Protein AF-A0A9D1VRX4-F1 (afdb_monomer_lite)

Secondary structure (DSSP, 8-state):
--SGGGPEE-SSTHHHHHHHHHTT--EEEEEEETTTEEEEEE---TT---EEEEE-HHHHHHHHHHHTT--

InterPro domains:
  IPR032578 Protein of unknown function DUF4919 [PF16266] (1-62)

Foldseek 3Di:
DLDQVPAAEDQDPVVQQVVQVVVVWGFDDWDDDPDFKIWTATDDDPVPRGTGIHGRVNVVVVVCVVPVPPD

Sequence (71 aa):
GKAPETAWYVISPVHEYNILNRLGLTGKDFVFVEPYYDYVEVDKNPLKIEGYYFNVHHILDVFDRKYRYEE

Structure (mmCIF, N/CA/C/O backbone):
data_AF-A0A9D1VRX4-F1
#
_entry.id   AF-A0A9D1VRX4-F1
#
loop_
_atom_site.group_PDB
_atom_site.id
_atom_site.type_symbol
_atom_site.label_atom_id
_atom_site.label_alt_id
_atom_site.label_comp_id
_atom_sit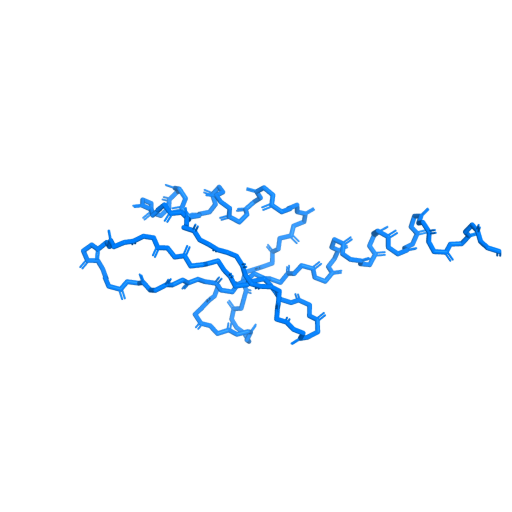e.label_asym_id
_atom_site.label_entity_id
_atom_site.label_seq_id
_atom_site.pdbx_PDB_ins_code
_atom_site.Cartn_x
_atom_site.Cartn_y
_atom_site.Cartn_z
_atom_site.occupancy
_atom_site.B_iso_or_equiv
_atom_site.auth_seq_id
_atom_site.auth_comp_id
_atom_site.auth_asym_id
_atom_site.auth_atom_id
_atom_site.pdbx_PDB_model_num
ATOM 1 N N . GLY A 1 1 ? -6.438 -2.286 -1.344 1.00 84.69 1 GLY A N 1
ATOM 2 C CA . GLY A 1 1 ? -7.331 -3.438 -1.089 1.00 84.69 1 GLY A CA 1
ATOM 3 C C . GLY A 1 1 ? -7.166 -3.985 0.306 1.00 84.69 1 GLY A C 1
ATOM 4 O O . GLY A 1 1 ? -6.122 -3.757 0.895 1.00 84.69 1 GLY A O 1
ATOM 5 N N . LYS A 1 2 ? -8.163 -4.691 0.852 1.00 91.94 2 LYS A N 1
ATOM 6 C CA . LYS A 1 2 ? -8.048 -5.321 2.189 1.00 91.94 2 LYS A CA 1
ATOM 7 C C . LYS A 1 2 ? -7.295 -6.659 2.166 1.00 91.94 2 LYS A C 1
ATOM 9 O O . LYS A 1 2 ? -6.981 -7.192 3.218 1.00 91.94 2 LYS A O 1
ATOM 14 N N . ALA A 1 3 ? -7.030 -7.180 0.973 1.00 94.75 3 ALA A N 1
ATOM 15 C CA . ALA A 1 3 ? -6.264 -8.393 0.710 1.00 94.75 3 ALA A CA 1
ATOM 16 C C . ALA A 1 3 ? -5.528 -8.245 -0.639 1.00 94.75 3 ALA A C 1
ATOM 18 O O . ALA A 1 3 ? -5.953 -7.388 -1.433 1.00 94.75 3 ALA A O 1
ATOM 19 N N . PRO A 1 4 ? -4.488 -9.049 -0.930 1.00 93.81 4 PRO A N 1
ATOM 20 C CA . PRO A 1 4 ? -3.750 -8.999 -2.197 1.00 93.81 4 PRO A CA 1
ATOM 21 C C . PRO A 1 4 ? -4.644 -9.081 -3.445 1.00 93.81 4 PRO A C 1
ATOM 23 O O . PRO A 1 4 ? -4.468 -8.317 -4.389 1.00 93.81 4 PRO A O 1
ATOM 26 N N . GLU A 1 5 ? -5.690 -9.911 -3.421 1.00 94.44 5 GLU A N 1
ATOM 27 C CA . GLU A 1 5 ? -6.628 -10.111 -4.540 1.00 94.44 5 GLU A CA 1
ATOM 28 C C . GLU A 1 5 ? -7.484 -8.868 -4.821 1.00 94.44 5 GLU A C 1
ATOM 30 O O . GLU A 1 5 ? -8.048 -8.710 -5.902 1.00 94.44 5 GLU A O 1
ATOM 35 N N . THR A 1 6 ? -7.594 -7.978 -3.833 1.00 96.38 6 THR A N 1
ATOM 36 C CA . THR A 1 6 ? -8.338 -6.715 -3.924 1.00 96.38 6 THR A CA 1
ATOM 37 C C . THR A 1 6 ? -7.411 -5.502 -3.897 1.00 96.38 6 THR A C 1
ATOM 39 O O . THR A 1 6 ? -7.882 -4.375 -3.702 1.00 96.38 6 THR A O 1
ATOM 42 N N . ALA A 1 7 ? -6.095 -5.715 -4.017 1.00 97.19 7 ALA A N 1
ATOM 43 C CA . ALA A 1 7 ? -5.089 -4.669 -3.928 1.00 97.19 7 ALA A CA 1
ATOM 44 C C . ALA A 1 7 ? -5.374 -3.544 -4.929 1.00 97.19 7 ALA A C 1
ATOM 46 O O . ALA A 1 7 ? -5.836 -3.773 -6.047 1.00 97.19 7 ALA A O 1
ATOM 47 N N . TRP A 1 8 ? -5.125 -2.303 -4.512 1.00 97.06 8 TRP A N 1
ATOM 48 C CA . TRP A 1 8 ? -5.308 -1.175 -5.421 1.00 97.06 8 TRP A CA 1
ATOM 49 C C . TRP A 1 8 ? -4.115 -1.078 -6.354 1.00 97.06 8 TRP A C 1
ATOM 51 O O . TRP A 1 8 ? -2.976 -1.133 -5.907 1.00 97.06 8 TRP A O 1
ATOM 61 N N . TYR A 1 9 ? -4.381 -0.920 -7.642 1.00 96.44 9 TYR A N 1
ATOM 62 C CA . TYR A 1 9 ? -3.333 -0.755 -8.634 1.00 96.44 9 TYR A CA 1
ATOM 63 C C . TYR A 1 9 ? -2.742 0.655 -8.571 1.00 96.44 9 TYR A C 1
ATOM 65 O O . TYR A 1 9 ? -3.482 1.642 -8.636 1.00 96.44 9 TYR A O 1
ATOM 73 N N . VAL A 1 10 ? -1.415 0.750 -8.478 1.00 97.31 10 VAL A N 1
ATOM 74 C CA . VAL A 1 10 ? -0.687 2.021 -8.470 1.00 97.31 10 VAL A CA 1
ATOM 75 C C . VAL A 1 10 ? 0.440 2.013 -9.500 1.00 97.31 10 VAL A C 1
ATOM 77 O O . VAL A 1 10 ? 1.006 0.982 -9.841 1.00 97.31 10 VAL A O 1
ATOM 80 N N . ILE A 1 11 ? 0.758 3.200 -10.015 1.00 96.69 11 ILE A N 1
ATOM 81 C CA . ILE A 1 11 ? 1.833 3.419 -11.000 1.00 96.69 11 ILE A CA 1
ATOM 82 C C . ILE A 1 11 ? 2.989 4.250 -10.430 1.00 96.69 11 ILE A C 1
ATOM 84 O O . ILE A 1 11 ? 3.927 4.590 -11.141 1.00 96.69 11 ILE A O 1
ATOM 88 N N . SER A 1 12 ? 2.895 4.628 -9.156 1.00 96.00 12 SER A N 1
ATOM 89 C CA . SER A 1 12 ? 3.921 5.346 -8.405 1.00 96.00 12 SER A CA 1
ATOM 90 C C . SER A 1 12 ? 3.753 5.024 -6.918 1.00 96.00 12 SER A C 1
ATOM 92 O O . SER A 1 12 ? 2.608 5.062 -6.457 1.00 96.00 12 SER A O 1
ATOM 94 N N . PRO A 1 13 ? 4.836 4.789 -6.150 1.00 93.19 13 PRO A N 1
ATOM 95 C CA . PRO A 1 13 ? 4.742 4.526 -4.707 1.00 93.19 13 PRO A CA 1
ATOM 96 C C . PRO A 1 13 ? 4.043 5.661 -3.940 1.00 93.19 13 PRO A C 1
ATOM 98 O O . PRO A 1 13 ? 3.323 5.451 -2.970 1.00 93.19 13 PRO A O 1
ATOM 101 N N . VAL A 1 14 ? 4.163 6.902 -4.426 1.00 95.94 14 VAL A N 1
ATOM 102 C CA . VAL A 1 14 ? 3.510 8.076 -3.817 1.00 95.94 14 VAL A CA 1
ATOM 103 C C . VAL A 1 14 ? 1.978 7.959 -3.837 1.00 95.94 14 VAL A C 1
ATOM 105 O O . VAL A 1 14 ? 1.291 8.538 -2.993 1.00 95.94 14 VAL A O 1
ATOM 108 N N . HIS A 1 15 ? 1.410 7.211 -4.789 1.00 97.31 15 HIS A N 1
ATOM 109 C CA . HIS A 1 15 ? -0.039 7.040 -4.878 1.00 97.31 15 HIS A CA 1
ATOM 110 C C . HIS A 1 15 ? -0.618 6.297 -3.672 1.00 97.31 15 HIS A C 1
ATOM 112 O O . HIS A 1 15 ? -1.770 6.549 -3.324 1.00 97.31 15 HIS A O 1
ATOM 118 N N . GLU A 1 16 ? 0.165 5.455 -3.004 1.00 96.94 16 GLU A N 1
ATOM 119 C CA . GLU A 1 16 ? -0.279 4.678 -1.847 1.00 96.94 16 GLU A CA 1
ATOM 120 C C . GLU A 1 16 ? -0.679 5.604 -0.697 1.00 96.94 16 GLU A C 1
ATOM 122 O O . GLU A 1 16 ? -1.837 5.630 -0.273 1.00 96.94 16 GLU A O 1
ATOM 127 N N . TYR A 1 17 ? 0.242 6.479 -0.289 1.00 96.56 17 TYR A N 1
ATOM 128 C CA . TYR A 1 17 ? 0.006 7.482 0.748 1.00 96.56 17 TYR A CA 1
ATOM 129 C C . TYR A 1 17 ? -1.038 8.522 0.333 1.00 96.56 17 TYR A C 1
ATOM 131 O O . TYR A 1 17 ? -1.845 8.945 1.159 1.00 96.56 17 TYR A O 1
ATOM 139 N N . ASN A 1 18 ? -1.088 8.909 -0.946 1.00 96.81 18 ASN A N 1
ATOM 140 C CA . ASN A 1 18 ? -2.134 9.809 -1.440 1.00 96.81 18 ASN A CA 1
ATOM 141 C C . ASN A 1 18 ? -3.532 9.207 -1.262 1.00 96.81 18 ASN A C 1
ATOM 143 O O . ASN A 1 18 ? -4.451 9.917 -0.851 1.00 96.81 18 ASN A O 1
ATOM 147 N N . ILE A 1 19 ? -3.700 7.915 -1.554 1.00 96.06 19 ILE A N 1
ATOM 148 C CA . ILE A 1 19 ? -4.973 7.217 -1.367 1.00 96.06 19 ILE A CA 1
ATOM 149 C C . ILE A 1 19 ? -5.324 7.150 0.123 1.00 96.06 19 ILE A C 1
ATOM 151 O O . ILE A 1 19 ? -6.444 7.504 0.485 1.00 96.06 19 ILE A O 1
ATOM 155 N N . LEU A 1 20 ? -4.379 6.782 0.994 1.00 96.38 20 LEU A N 1
ATOM 156 C CA . LEU A 1 20 ? -4.612 6.751 2.445 1.00 96.38 20 LEU A CA 1
ATOM 157 C C . LEU A 1 20 ? -5.045 8.118 2.986 1.00 96.38 20 LEU A C 1
ATOM 159 O O . LEU A 1 20 ? -6.088 8.222 3.633 1.00 96.38 20 LEU A O 1
ATOM 163 N N . ASN A 1 21 ? -4.323 9.178 2.620 1.00 95.50 21 ASN A N 1
ATOM 164 C CA . ASN A 1 21 ? -4.639 10.545 3.030 1.00 95.50 21 ASN A CA 1
ATOM 165 C C . ASN A 1 21 ? -6.031 10.977 2.544 1.00 95.50 21 ASN A C 1
ATOM 167 O O . ASN A 1 21 ? -6.773 11.636 3.272 1.00 95.50 21 ASN A O 1
ATOM 171 N N . ARG A 1 22 ? -6.431 10.576 1.329 1.00 96.12 22 ARG A N 1
ATOM 172 C CA . ARG A 1 22 ? -7.780 10.839 0.797 1.00 96.12 22 ARG A CA 1
ATOM 173 C C . ARG A 1 22 ? -8.880 10.097 1.548 1.00 96.12 22 ARG A C 1
ATOM 175 O O . ARG A 1 22 ? -10.005 10.586 1.581 1.00 96.12 22 ARG A O 1
ATOM 182 N N . LEU A 1 23 ? -8.559 8.965 2.166 1.00 94.69 23 LEU A N 1
ATOM 183 C CA . LEU A 1 23 ? -9.456 8.218 3.049 1.00 94.69 23 LEU A CA 1
ATOM 184 C C . LEU A 1 23 ? -9.442 8.742 4.495 1.00 94.69 23 LEU A C 1
ATOM 186 O O . LEU A 1 23 ? -10.132 8.180 5.344 1.00 94.69 23 LEU A O 1
ATOM 190 N N . GLY A 1 24 ? -8.683 9.806 4.785 1.00 96.56 24 GLY A N 1
ATOM 191 C CA . GLY A 1 24 ? -8.525 10.342 6.138 1.00 96.56 24 GLY A CA 1
ATOM 192 C C . GLY A 1 24 ? -7.679 9.450 7.047 1.00 96.56 24 GLY A C 1
ATOM 193 O O . GLY A 1 24 ? -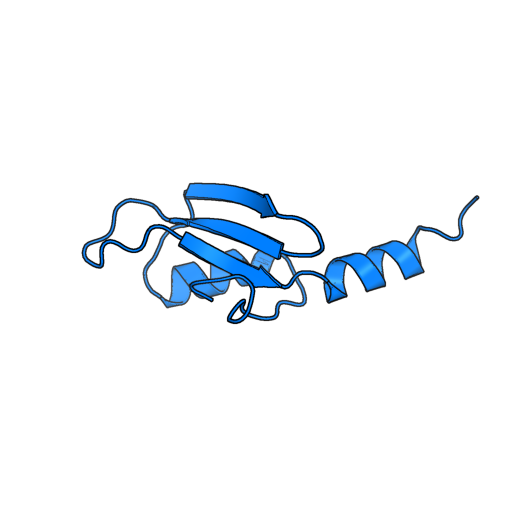7.860 9.468 8.262 1.00 96.56 24 GLY A O 1
ATOM 194 N N . LEU A 1 25 ? -6.793 8.641 6.462 1.00 97.06 25 LEU A N 1
ATOM 195 C CA . LEU A 1 25 ? -5.895 7.732 7.164 1.00 97.06 25 LEU A CA 1
ATOM 196 C C . LEU A 1 25 ? -4.448 8.189 6.990 1.00 97.06 25 LEU A C 1
ATOM 198 O O . LEU A 1 25 ? -4.079 8.714 5.943 1.00 97.06 25 LEU A O 1
ATOM 202 N N . THR A 1 26 ? -3.625 7.918 7.997 1.00 96.81 26 THR A N 1
ATOM 203 C CA . THR A 1 26 ? -2.188 8.210 7.975 1.00 96.81 26 THR A CA 1
ATOM 2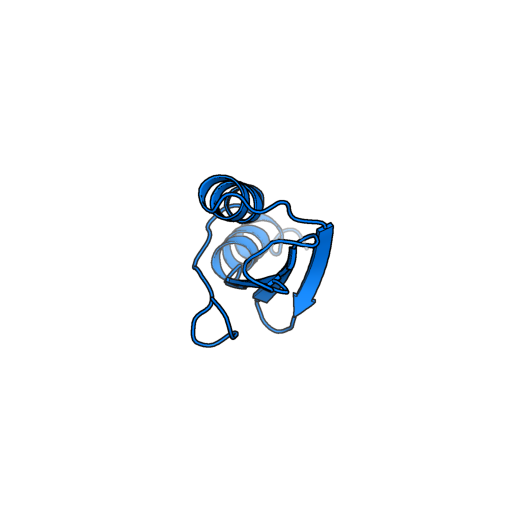04 C C . THR A 1 26 ? -1.423 6.897 7.892 1.00 96.81 26 THR A C 1
ATOM 206 O O . THR A 1 26 ? -1.619 6.028 8.741 1.00 96.81 26 THR A O 1
ATOM 209 N N . GLY A 1 27 ? -0.568 6.741 6.879 1.00 95.25 27 GLY A N 1
ATOM 210 C CA . GLY A 1 27 ? 0.345 5.598 6.781 1.00 95.25 27 GLY A CA 1
ATOM 211 C C . GLY A 1 27 ? 1.394 5.634 7.897 1.00 95.25 27 GLY A C 1
ATOM 212 O O . GLY A 1 27 ? 1.925 6.698 8.208 1.00 95.25 27 GLY A O 1
ATOM 213 N N . LYS A 1 28 ? 1.667 4.480 8.501 1.00 95.50 28 LYS A N 1
ATOM 214 C CA . LYS A 1 28 ? 2.567 4.297 9.645 1.00 95.50 28 LYS A CA 1
ATOM 215 C C . LYS A 1 28 ? 3.833 3.541 9.253 1.00 95.50 28 LYS A C 1
ATOM 217 O O . LYS A 1 28 ? 4.922 3.975 9.608 1.00 95.50 28 LYS A O 1
ATOM 222 N N . ASP A 1 29 ? 3.673 2.413 8.571 1.00 96.12 29 ASP A N 1
ATOM 223 C CA . ASP A 1 29 ? 4.770 1.518 8.203 1.00 96.12 29 ASP A CA 1
ATOM 224 C C . ASP A 1 29 ? 4.469 0.833 6.868 1.00 96.12 29 ASP A C 1
ATOM 226 O O . ASP A 1 29 ? 3.343 0.898 6.366 1.00 96.12 29 ASP A O 1
ATOM 230 N N . PHE A 1 30 ? 5.481 0.202 6.290 1.00 94.50 30 PHE A N 1
ATOM 231 C CA . PHE A 1 30 ? 5.444 -0.388 4.965 1.00 94.50 30 PHE A CA 1
ATOM 232 C C . PHE A 1 30 ? 6.132 -1.752 4.961 1.00 94.50 30 PHE A C 1
ATOM 234 O O . PHE A 1 30 ? 7.248 -1.899 5.460 1.00 94.50 30 PHE A O 1
ATOM 241 N N . VAL A 1 31 ? 5.494 -2.735 4.327 1.00 97.00 31 VAL A N 1
ATOM 242 C CA . VAL A 1 31 ? 6.061 -4.069 4.120 1.00 97.00 31 VAL A CA 1
ATOM 243 C C . VAL A 1 31 ? 5.852 -4.497 2.673 1.00 97.00 31 VAL A C 1
ATOM 245 O O . VAL A 1 31 ? 4.716 -4.572 2.204 1.00 97.00 31 VAL A O 1
ATOM 248 N N . PHE A 1 32 ? 6.946 -4.845 1.992 1.00 97.06 32 PHE A N 1
ATOM 249 C CA . PHE A 1 32 ? 6.876 -5.523 0.701 1.00 97.06 32 PHE A CA 1
ATOM 250 C C . PHE A 1 32 ? 6.435 -6.976 0.909 1.00 97.06 32 PHE A C 1
ATOM 252 O O . PHE A 1 32 ? 7.039 -7.728 1.676 1.00 97.06 32 PHE A O 1
ATOM 259 N N . VAL A 1 33 ? 5.377 -7.365 0.213 1.00 97.19 33 VAL A N 1
ATOM 260 C CA . VAL A 1 33 ? 4.771 -8.692 0.222 1.00 97.19 33 VAL A CA 1
ATOM 261 C C . VAL A 1 33 ? 4.900 -9.284 -1.175 1.00 97.19 33 VAL A C 1
ATOM 263 O O . VAL A 1 33 ? 4.289 -8.823 -2.144 1.00 97.19 33 VAL A O 1
ATOM 266 N N . GLU A 1 34 ? 5.691 -10.348 -1.278 1.00 94.88 34 GLU A N 1
ATOM 267 C CA . GLU A 1 34 ? 5.886 -11.042 -2.544 1.00 94.88 34 GLU A CA 1
ATOM 268 C C . GLU A 1 34 ? 4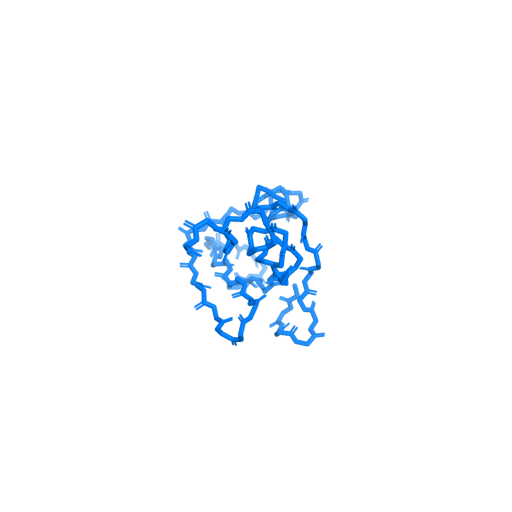.553 -11.546 -3.139 1.00 94.88 34 GLU A C 1
ATOM 270 O O . GLU A 1 34 ? 3.642 -11.946 -2.407 1.00 94.88 34 GLU A O 1
ATOM 275 N N . PRO A 1 35 ? 4.418 -11.571 -4.477 1.00 94.50 35 PRO A N 1
ATOM 276 C CA . PRO A 1 35 ? 5.446 -11.204 -5.455 1.00 94.50 35 PRO A CA 1
ATOM 277 C C . PRO A 1 35 ? 5.491 -9.710 -5.813 1.00 94.50 35 PRO A C 1
ATOM 279 O O . PRO A 1 35 ? 6.542 -9.239 -6.229 1.00 94.50 35 PRO A O 1
ATOM 282 N N . TYR A 1 36 ? 4.383 -8.970 -5.693 1.00 96.94 36 TYR A N 1
ATOM 283 C CA . TYR A 1 36 ? 4.260 -7.619 -6.270 1.00 96.94 36 TYR A CA 1
ATOM 284 C C . TYR A 1 36 ? 3.351 -6.687 -5.462 1.00 96.94 36 TYR A C 1
ATOM 286 O O . TYR A 1 36 ? 2.636 -5.860 -6.042 1.00 96.94 36 TYR A O 1
ATOM 294 N N . TYR A 1 37 ? 3.308 -6.861 -4.144 1.00 98.06 37 TYR A N 1
ATOM 295 C CA . TYR A 1 37 ? 2.384 -6.122 -3.301 1.00 98.06 37 TYR A CA 1
ATOM 296 C C . TYR A 1 37 ? 3.099 -5.341 -2.223 1.00 98.06 37 TYR A C 1
ATOM 298 O O . TYR A 1 37 ? 3.989 -5.853 -1.564 1.00 98.06 37 TYR A O 1
ATOM 306 N N . ASP A 1 38 ? 2.595 -4.147 -1.980 1.00 97.56 38 ASP A N 1
ATOM 307 C CA . ASP A 1 38 ? 2.983 -3.329 -0.850 1.00 97.56 38 ASP A CA 1
ATOM 308 C C . ASP A 1 38 ? 1.834 -3.307 0.147 1.00 97.56 38 ASP A C 1
ATOM 310 O O . ASP A 1 38 ? 0.687 -3.021 -0.208 1.00 97.56 38 ASP A O 1
ATOM 314 N N . TYR A 1 39 ? 2.117 -3.661 1.397 1.00 98.12 39 TYR A N 1
ATOM 315 C CA . TYR A 1 39 ? 1.186 -3.491 2.501 1.00 98.12 39 TYR A CA 1
ATOM 316 C C . TYR A 1 39 ? 1.593 -2.265 3.310 1.00 98.12 39 TYR A C 1
ATOM 318 O O . TYR A 1 39 ? 2.660 -2.242 3.923 1.00 98.12 39 TYR A O 1
ATOM 326 N N . VAL A 1 40 ? 0.728 -1.252 3.322 1.00 97.94 40 VAL A N 1
ATOM 327 C CA . VAL A 1 40 ? 0.935 -0.044 4.125 1.00 97.94 40 VAL A CA 1
ATOM 328 C C . VAL A 1 40 ? 0.061 -0.127 5.366 1.00 97.94 40 VAL A C 1
ATOM 330 O O . VAL A 1 40 ? -1.172 -0.083 5.270 1.00 97.94 40 VAL A O 1
ATOM 333 N N . GLU A 1 41 ? 0.702 -0.232 6.528 1.00 97.69 41 GLU A N 1
ATOM 334 C CA . GLU A 1 41 ? 0.040 -0.110 7.823 1.00 97.69 41 GLU A CA 1
ATOM 335 C C . GLU A 1 41 ? -0.465 1.319 8.008 1.00 97.69 41 GLU A C 1
ATOM 337 O O . GLU A 1 41 ? 0.225 2.281 7.668 1.00 97.69 41 GLU A O 1
ATOM 342 N N . VAL A 1 42 ? -1.648 1.480 8.595 1.00 97.44 42 VAL A N 1
ATOM 343 C CA . VAL A 1 42 ? -2.174 2.795 8.974 1.00 97.44 42 VAL A CA 1
ATOM 344 C C . VAL A 1 42 ? -2.138 2.975 10.485 1.00 97.44 42 VAL A C 1
ATOM 346 O O . VAL A 1 42 ? -2.249 2.023 11.257 1.00 97.44 42 VAL A O 1
ATOM 349 N N . ASP A 1 43 ? -1.987 4.220 10.922 1.00 97.44 43 ASP A N 1
ATOM 350 C CA . ASP A 1 43 ? -2.048 4.563 12.338 1.00 97.44 43 ASP A CA 1
ATOM 351 C C . ASP A 1 43 ? -3.460 4.331 12.914 1.00 97.44 43 ASP A C 1
ATOM 353 O O . ASP A 1 43 ? -4.453 4.164 12.190 1.00 97.44 43 ASP A O 1
ATOM 357 N N . LYS A 1 44 ? -3.563 4.331 14.247 1.00 95.69 44 LYS A N 1
ATOM 358 C CA . LYS A 1 44 ? -4.818 4.153 14.977 1.00 95.69 44 LYS A CA 1
ATOM 359 C C . LYS A 1 44 ? -5.871 5.130 14.468 1.00 95.69 44 LYS A C 1
ATOM 361 O O . LYS A 1 44 ? -5.720 6.346 14.540 1.00 95.69 44 LYS A O 1
ATOM 366 N N . ASN A 1 45 ? -6.985 4.575 14.018 1.00 95.38 45 ASN A N 1
ATOM 367 C CA . ASN A 1 45 ? -8.100 5.327 13.465 1.00 95.38 45 ASN A CA 1
ATOM 368 C C . ASN A 1 45 ? -9.436 4.795 14.018 1.00 95.38 45 ASN A C 1
ATOM 370 O O . ASN A 1 45 ? -9.523 3.624 14.406 1.00 95.38 45 ASN A O 1
ATOM 374 N N . PRO A 1 46 ? -10.506 5.614 14.033 1.00 94.62 46 PRO A N 1
ATOM 375 C CA . PRO A 1 46 ? -11.820 5.201 14.537 1.00 94.62 46 PRO A CA 1
ATOM 376 C C . PRO A 1 46 ? -12.443 4.015 13.787 1.00 94.62 46 PRO A C 1
ATOM 378 O O . PRO A 1 46 ? -13.292 3.317 14.339 1.00 94.62 46 PRO A O 1
ATOM 381 N N . LEU A 1 47 ? -12.023 3.778 12.540 1.00 92.62 47 LEU A N 1
ATOM 382 C CA . LEU A 1 47 ? -12.544 2.716 11.677 1.00 92.62 47 LEU A CA 1
ATOM 383 C C . LEU A 1 47 ? -11.884 1.355 11.940 1.00 92.62 47 LEU A C 1
ATOM 385 O O . LEU A 1 47 ? -12.313 0.362 11.354 1.00 92.62 47 LEU A O 1
ATOM 389 N N . LYS A 1 48 ? -10.867 1.301 12.816 1.00 95.00 48 LYS A N 1
ATOM 390 C CA . LYS A 1 48 ? -10.078 0.097 13.129 1.00 95.00 48 LYS A CA 1
ATOM 391 C C . LYS A 1 48 ? -9.501 -0.576 11.879 1.00 95.00 48 LYS A C 1
ATOM 393 O O . LYS A 1 48 ? -9.419 -1.797 11.801 1.00 95.00 48 LYS A O 1
ATOM 398 N N . ILE A 1 49 ? -9.145 0.227 10.883 1.00 96.12 49 ILE A N 1
ATOM 399 C CA . ILE A 1 49 ? -8.441 -0.254 9.697 1.00 96.12 49 ILE A CA 1
ATOM 400 C C . ILE A 1 49 ? -6.973 -0.426 10.081 1.00 96.12 49 ILE A C 1
ATOM 402 O O . ILE A 1 49 ? -6.413 0.482 10.684 1.00 96.12 49 ILE A O 1
ATOM 406 N N . GLU A 1 50 ? -6.374 -1.566 9.745 1.00 96.62 50 GLU A N 1
ATOM 407 C CA . GLU A 1 50 ? -4.965 -1.860 10.053 1.00 96.62 50 GLU A CA 1
ATOM 408 C C . GLU A 1 50 ? -4.025 -1.464 8.914 1.00 96.62 50 GLU A C 1
ATOM 410 O O . GLU A 1 50 ? -2.910 -1.018 9.162 1.00 96.62 50 GLU A O 1
ATOM 415 N N . GLY A 1 51 ? -4.487 -1.562 7.668 1.00 97.12 51 GLY A N 1
ATOM 416 C CA . GLY A 1 51 ? -3.695 -1.218 6.498 1.00 97.12 51 GLY A CA 1
ATOM 417 C C . GLY A 1 51 ? -4.369 -1.615 5.194 1.00 97.12 51 GLY A C 1
ATOM 418 O O . GLY A 1 51 ? -5.513 -2.086 5.175 1.00 97.12 51 GLY A O 1
ATOM 419 N N . TYR A 1 52 ? -3.657 -1.403 4.092 1.00 98.19 52 TYR A N 1
ATOM 420 C CA . TYR A 1 52 ? -4.116 -1.755 2.753 1.00 98.19 52 TYR A CA 1
ATOM 421 C C . TYR A 1 52 ? -2.989 -2.317 1.896 1.00 98.19 52 TYR A C 1
ATOM 423 O O . TYR A 1 52 ? -1.848 -1.880 1.984 1.00 98.19 52 TYR A O 1
ATOM 431 N N . TYR A 1 53 ? -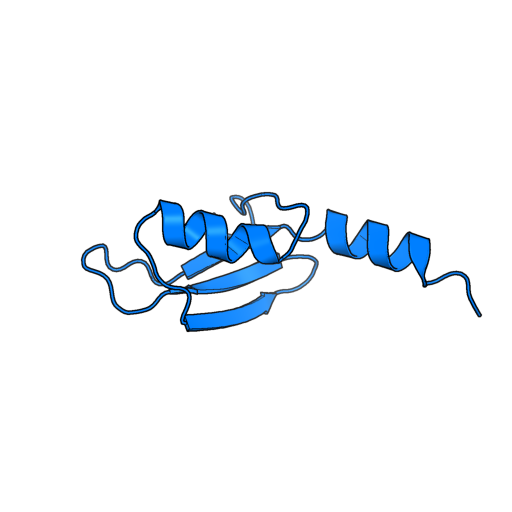3.366 -3.234 1.007 1.00 98.38 53 TYR A N 1
ATOM 432 C CA . TYR A 1 53 ? -2.523 -3.768 -0.053 1.00 98.38 53 TYR A CA 1
ATOM 433 C C . TYR A 1 53 ? -2.605 -2.915 -1.323 1.00 98.38 53 TYR A C 1
ATOM 435 O O . TYR A 1 53 ? -3.707 -2.555 -1.778 1.00 98.38 53 TYR A O 1
ATOM 443 N N . PHE A 1 54 ? -1.452 -2.685 -1.934 1.00 98.31 54 PHE A N 1
ATOM 444 C CA . PHE A 1 54 ? -1.248 -1.997 -3.199 1.00 98.31 54 PHE A CA 1
ATOM 445 C C . PHE A 1 54 ? -0.499 -2.920 -4.153 1.00 98.31 54 PHE A C 1
ATOM 447 O O . PHE A 1 54 ? 0.421 -3.616 -3.752 1.00 98.31 54 PHE A O 1
ATOM 454 N N . ASN A 1 55 ? -0.936 -2.987 -5.406 1.00 97.94 55 ASN A N 1
ATOM 455 C CA . ASN A 1 55 ? -0.260 -3.758 -6.439 1.00 97.94 55 ASN A CA 1
ATOM 456 C C . ASN A 1 55 ? 0.732 -2.838 -7.152 1.00 97.94 55 ASN A C 1
ATOM 458 O O . ASN A 1 55 ? 0.317 -1.899 -7.841 1.00 97.94 55 ASN A O 1
ATOM 462 N N . VAL A 1 56 ? 2.017 -3.145 -6.986 1.00 97.75 56 VAL A N 1
ATOM 463 C CA . VAL A 1 56 ? 3.150 -2.380 -7.521 1.00 97.75 56 VAL A CA 1
ATOM 464 C C . VAL A 1 56 ? 3.841 -3.074 -8.693 1.00 97.75 56 VAL A C 1
ATOM 466 O O . VAL A 1 56 ? 4.878 -2.607 -9.161 1.00 97.75 56 VAL A O 1
ATOM 469 N N . HIS A 1 57 ? 3.255 -4.151 -9.229 1.00 97.44 57 HIS A N 1
ATOM 470 C CA . HIS A 1 57 ? 3.828 -4.930 -10.334 1.00 97.44 57 HIS A CA 1
ATOM 471 C C . HIS A 1 57 ? 4.240 -4.035 -11.507 1.00 97.44 57 HIS A C 1
ATOM 473 O O . HIS A 1 57 ? 5.336 -4.169 -12.034 1.00 97.44 57 HIS A O 1
ATOM 479 N N . HIS A 1 58 ? 3.411 -3.061 -11.884 1.00 96.38 58 HIS A N 1
ATOM 480 C CA . HIS A 1 58 ? 3.742 -2.177 -12.999 1.00 96.38 58 HIS A CA 1
ATOM 481 C C . HIS A 1 58 ? 4.989 -1.320 -12.753 1.00 96.38 58 HIS A C 1
ATOM 483 O O . HIS A 1 58 ? 5.775 -1.103 -13.671 1.00 96.38 58 HIS A O 1
ATOM 489 N N . ILE A 1 59 ? 5.180 -0.845 -11.522 1.00 96.00 59 ILE A N 1
ATOM 490 C CA . ILE A 1 59 ? 6.359 -0.059 -11.143 1.00 96.00 59 ILE A CA 1
ATOM 491 C C . ILE A 1 59 ? 7.606 -0.938 -11.273 1.00 96.00 59 ILE A C 1
ATOM 493 O O . ILE A 1 59 ? 8.596 -0.505 -11.860 1.00 96.00 59 ILE A O 1
ATOM 497 N N . LEU A 1 60 ? 7.525 -2.177 -10.777 1.00 95.00 60 LEU A N 1
ATOM 498 C CA . LEU A 1 60 ? 8.609 -3.157 -10.839 1.00 95.00 60 LEU A CA 1
ATOM 499 C C . LEU A 1 60 ? 8.939 -3.559 -12.283 1.00 95.00 60 LEU A C 1
ATOM 501 O O . LEU A 1 60 ? 10.106 -3.545 -12.653 1.00 95.00 60 LEU A O 1
ATOM 505 N N . ASP A 1 61 ? 7.935 -3.818 -13.125 1.00 95.38 61 ASP A N 1
ATOM 506 C CA . ASP A 1 61 ? 8.134 -4.137 -14.546 1.00 95.38 61 ASP A CA 1
ATOM 507 C C . ASP A 1 61 ? 8.798 -2.977 -15.304 1.00 95.38 61 ASP A C 1
ATOM 509 O O . ASP A 1 61 ? 9.760 -3.170 -16.046 1.00 95.38 61 ASP A O 1
ATOM 513 N N . VAL A 1 62 ? 8.339 -1.738 -15.092 1.00 94.00 62 VAL A N 1
ATOM 514 C CA . VAL A 1 62 ? 8.960 -0.560 -15.720 1.00 94.00 62 VAL A CA 1
ATOM 515 C C . VAL A 1 62 ? 10.391 -0.356 -15.221 1.00 94.00 62 VAL A C 1
ATOM 517 O O . VAL A 1 62 ? 11.268 -0.025 -16.023 1.00 94.00 62 VAL A O 1
ATOM 520 N N . PHE A 1 63 ? 10.638 -0.551 -13.924 1.00 93.00 63 PHE A N 1
ATOM 521 C CA . PHE A 1 63 ? 11.977 -0.479 -13.344 1.00 93.00 63 PHE A CA 1
ATOM 522 C C . PHE A 1 63 ? 12.905 -1.527 -13.969 1.00 93.00 63 PHE A C 1
ATOM 524 O O . PHE A 1 63 ? 13.957 -1.173 -14.500 1.00 93.00 63 PHE A O 1
ATOM 531 N N . ASP A 1 64 ? 12.482 -2.789 -14.002 1.00 92.88 64 ASP A N 1
ATOM 532 C CA . ASP A 1 64 ? 13.244 -3.881 -14.603 1.00 92.88 64 ASP A CA 1
ATOM 533 C C . ASP A 1 64 ? 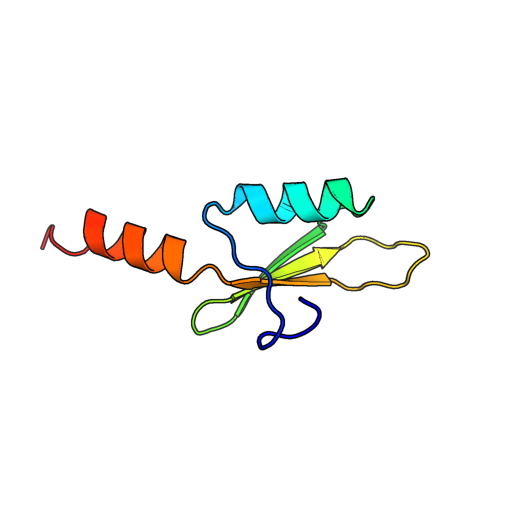13.538 -3.609 -16.079 1.00 92.88 64 ASP A C 1
ATOM 535 O O . ASP A 1 64 ? 14.682 -3.696 -16.516 1.00 92.88 64 ASP A O 1
ATOM 539 N N . ARG A 1 65 ? 12.543 -3.184 -16.859 1.00 93.19 65 ARG A N 1
ATOM 540 C CA . ARG A 1 65 ? 12.742 -2.857 -18.279 1.00 93.19 65 ARG A CA 1
ATOM 541 C C . ARG A 1 65 ? 13.723 -1.711 -18.505 1.00 93.19 65 ARG A C 1
ATOM 543 O O . ARG A 1 65 ? 14.369 -1.674 -19.550 1.00 93.19 65 ARG A O 1
ATOM 550 N N . LYS A 1 66 ? 13.805 -0.760 -17.573 1.00 92.94 66 LYS A N 1
ATOM 551 C CA . LYS A 1 66 ? 14.683 0.407 -17.689 1.00 92.94 66 LYS A CA 1
ATOM 552 C C . LYS A 1 66 ? 16.119 0.114 -17.256 1.00 92.94 66 LYS A C 1
ATOM 554 O O . LYS A 1 66 ? 17.022 0.724 -17.813 1.00 92.94 66 LYS A O 1
ATOM 559 N N . TYR A 1 67 ? 16.319 -0.780 -16.288 1.00 90.12 67 TYR A N 1
ATOM 560 C CA . TYR A 1 67 ? 17.611 -0.937 -15.610 1.00 90.12 67 TYR A CA 1
ATOM 561 C C . TYR A 1 67 ? 18.206 -2.353 -15.666 1.00 90.12 67 TYR A C 1
ATOM 563 O O . TYR A 1 67 ? 19.394 -2.510 -15.421 1.00 90.12 67 TYR A O 1
ATOM 571 N N . ARG A 1 68 ? 17.437 -3.392 -16.017 1.00 77.69 68 ARG A N 1
ATOM 572 C CA . ARG A 1 68 ? 17.912 -4.792 -16.027 1.00 77.69 68 ARG A CA 1
ATOM 573 C C . ARG A 1 68 ? 18.695 -5.181 -17.298 1.00 77.69 68 ARG A C 1
ATOM 575 O O . ARG A 1 68 ? 19.174 -6.301 -17.388 1.00 77.69 68 ARG A O 1
ATOM 582 N N . TYR A 1 69 ? 18.837 -4.279 -18.274 1.00 59.62 69 TYR A N 1
ATOM 583 C CA . TYR A 1 69 ? 19.587 -4.512 -19.523 1.00 59.62 69 TYR A CA 1
ATOM 584 C C . TYR A 1 69 ? 20.978 -3.840 -19.564 1.00 59.62 69 TYR A C 1
ATOM 586 O O . TYR A 1 69 ? 21.567 -3.755 -20.638 1.00 59.62 69 TYR A O 1
ATOM 594 N N . GLU A 1 70 ? 21.508 -3.358 -18.434 1.00 56.66 70 GLU A N 1
ATOM 595 C CA . GLU A 1 70 ? 22.867 -2.782 -18.339 1.00 56.66 70 GLU A CA 1
ATOM 596 C C . GLU A 1 70 ? 23.926 -3.767 -17.778 1.00 56.66 70 GLU A C 1
ATOM 598 O O . GLU A 1 70 ? 24.879 -3.333 -17.133 1.00 56.66 70 GLU A O 1
ATOM 603 N N . GLU A 1 71 ? 23.795 -5.077 -18.035 1.00 48.88 71 GLU A N 1
ATOM 604 C CA . GLU A 1 71 ? 24.845 -6.089 -17.766 1.00 48.88 71 GLU A CA 1
ATOM 605 C C . GLU A 1 71 ? 25.355 -6.765 -19.046 1.00 48.88 71 GLU A C 1
ATOM 607 O O . GLU A 1 71 ? 24.518 -7.194 -19.877 1.00 48.88 71 GLU A O 1
#

Radius of gyration: 13.42 Å; chains: 1; bounding box: 37×22×34 Å

pLDDT: mean 93.79, std 8.72, range [48.88, 98.38]

Organism: NCBI:txid2838479